Protein AF-A0A5C7PJ83-F1 (afdb_monomer_lite)

pLDDT: mean 93.81, std 4.58, range [70.25, 97.62]

Foldseek 3Di:
DDPVVVVVVVVVVVCVLVVVLLVLLLLLQVVVVCVVVVNQDPVNVVVCVVSNVVNLVSQQVCQQPVVCVVLVHGDPDRGPLQVLLVQCVDDDDSVVVSCCCQQPRHLVRHPVSGSSD

Sequence (117 aa):
MSKYVKIALTILFMLTPLYAVWMFYLVVMTLKRARDAKTLSLPATIMAMPLVWAGVLLDAIGNITICTVVFLELPQETLITSRLQRLILEEGWRSDLAGFICADLLNAFDPSGNHCK

Secondary structure (DSSP, 8-state):
--HHHHHHHHHHHHHHHHHHHHHHHHHHHHHHHHHHTT---HHHHHHHHHHHHHHHHHHHHHHHTHHHHHHTS--SSSSHHHHHHHHTTS-SHHHHHHHHIIIIIITTTSTTS-TT-

Radius of gyration: 16.3 Å; chains: 1; bounding box: 50×23×41 Å

Structure (mmCIF, N/CA/C/O backbone):
data_AF-A0A5C7PJ83-F1
#
_entry.id   AF-A0A5C7PJ83-F1
#
loop_
_atom_site.group_PDB
_atom_site.id
_atom_site.type_symbol
_atom_site.label_atom_id
_atom_site.label_alt_id
_atom_site.label_comp_id
_atom_site.label_asym_id
_atom_site.label_entity_id
_atom_site.label_seq_id
_atom_site.pdbx_PDB_ins_code
_atom_site.Cartn_x
_atom_site.Cartn_y
_atom_site.Cartn_z
_atom_site.occupancy
_atom_site.B_iso_or_equiv
_atom_site.auth_seq_id
_atom_site.auth_comp_id
_atom_site.auth_asym_id
_atom_site.auth_atom_id
_atom_site.pdbx_PDB_model_num
ATOM 1 N N . MET A 1 1 ? -35.266 9.687 -4.376 1.00 73.69 1 MET A N 1
ATOM 2 C CA . MET A 1 1 ? -34.289 8.594 -4.154 1.00 73.69 1 MET A CA 1
ATOM 3 C C . MET A 1 1 ? -34.511 7.986 -2.773 1.00 73.69 1 MET A C 1
ATOM 5 O O . MET A 1 1 ? -34.524 8.738 -1.804 1.00 73.69 1 MET A O 1
ATOM 9 N N . SER A 1 2 ? -34.746 6.671 -2.689 1.00 92.81 2 SER A N 1
ATOM 10 C CA . SER A 1 2 ? -35.075 5.961 -1.436 1.00 92.81 2 SER A CA 1
ATOM 11 C C . SER A 1 2 ? -33.930 6.011 -0.407 1.00 92.81 2 SER A C 1
ATOM 13 O O . SER A 1 2 ? -32.760 6.064 -0.792 1.00 92.81 2 SER A O 1
ATOM 15 N N . LYS A 1 3 ? -34.250 5.970 0.899 1.00 91.19 3 LYS A N 1
ATOM 16 C CA . LYS A 1 3 ? -33.268 5.921 2.007 1.00 91.19 3 LYS A CA 1
ATOM 17 C C . LYS A 1 3 ? -32.257 4.786 1.813 1.00 91.19 3 LYS A C 1
ATOM 19 O O . LYS A 1 3 ? -31.064 4.995 2.002 1.00 91.19 3 LYS A O 1
ATOM 24 N N . TYR A 1 4 ? -32.728 3.623 1.369 1.00 93.06 4 TYR A N 1
ATOM 25 C CA . TYR A 1 4 ? -31.886 2.455 1.110 1.00 93.06 4 TYR A CA 1
ATOM 26 C C . TYR A 1 4 ? -30.893 2.687 -0.033 1.00 93.06 4 TYR A C 1
ATOM 28 O O . TYR A 1 4 ? -29.733 2.310 0.080 1.00 93.06 4 TYR A O 1
ATOM 36 N N . VAL A 1 5 ? -31.311 3.390 -1.092 1.00 92.50 5 VAL A N 1
ATOM 37 C CA . VAL A 1 5 ? -30.430 3.738 -2.220 1.00 92.50 5 VAL A CA 1
ATOM 38 C C . VAL A 1 5 ? -29.323 4.692 -1.768 1.00 92.50 5 VAL A C 1
ATOM 40 O O . VAL A 1 5 ? -28.173 4.510 -2.147 1.00 92.50 5 VAL A O 1
ATOM 43 N N . LYS A 1 6 ? -29.635 5.671 -0.908 1.00 89.56 6 LYS A N 1
ATOM 44 C CA . LYS A 1 6 ? -28.617 6.573 -0.343 1.00 89.56 6 LYS A CA 1
ATOM 45 C C . LYS A 1 6 ? -27.590 5.812 0.498 1.00 89.56 6 LYS A C 1
ATOM 47 O O . LYS A 1 6 ? -26.401 6.012 0.303 1.00 89.56 6 LYS A O 1
ATOM 52 N N . ILE A 1 7 ? -28.047 4.916 1.376 1.00 91.44 7 ILE A N 1
ATOM 53 C CA . ILE A 1 7 ? -27.162 4.091 2.216 1.00 91.44 7 ILE A CA 1
ATOM 54 C C . ILE A 1 7 ? -26.249 3.220 1.347 1.00 91.44 7 ILE A C 1
ATOM 56 O O . ILE A 1 7 ? -25.041 3.202 1.564 1.00 91.44 7 ILE A O 1
ATOM 60 N N . ALA A 1 8 ? -26.805 2.549 0.336 1.00 90.25 8 ALA A N 1
ATOM 61 C CA . ALA A 1 8 ? -26.029 1.714 -0.574 1.00 90.25 8 ALA A CA 1
ATOM 62 C C . ALA A 1 8 ? -24.946 2.518 -1.315 1.00 90.25 8 ALA A C 1
ATOM 64 O O . ALA A 1 8 ? -23.791 2.099 -1.355 1.00 90.25 8 ALA A O 1
ATOM 65 N N . LEU A 1 9 ? -25.290 3.700 -1.841 1.00 89.88 9 LEU A N 1
ATOM 66 C CA . LEU A 1 9 ? -24.329 4.583 -2.509 1.00 89.88 9 LEU A CA 1
ATOM 67 C C . LEU A 1 9 ? -23.231 5.070 -1.557 1.00 89.88 9 LEU A C 1
ATOM 69 O O . LEU A 1 9 ? -22.069 5.121 -1.947 1.00 89.88 9 LEU A O 1
ATOM 73 N N . THR A 1 10 ? -23.574 5.391 -0.309 1.00 85.88 10 THR A N 1
ATOM 74 C CA . THR A 1 10 ? -22.591 5.796 0.702 1.00 85.88 10 THR A CA 1
ATOM 75 C C . THR A 1 10 ? -21.613 4.668 1.026 1.00 85.88 10 THR A C 1
ATOM 77 O O . THR A 1 10 ? -20.411 4.909 1.082 1.00 85.88 10 THR A O 1
ATOM 80 N N . ILE A 1 11 ? -22.099 3.436 1.197 1.00 86.56 11 ILE A N 1
ATOM 81 C CA . ILE A 1 11 ? -21.234 2.273 1.444 1.00 86.56 11 ILE A CA 1
ATOM 82 C C . ILE A 1 11 ? -20.309 2.037 0.247 1.00 86.56 11 ILE A C 1
ATOM 84 O O . ILE A 1 11 ? -19.102 1.895 0.425 1.00 86.56 11 ILE A O 1
ATOM 88 N N . LEU A 1 12 ? -20.848 2.062 -0.975 1.00 87.31 12 LEU A N 1
ATOM 89 C CA . LEU A 1 12 ? -20.053 1.895 -2.192 1.00 87.31 12 LEU A CA 1
ATOM 90 C C . LEU A 1 12 ? -18.957 2.965 -2.310 1.00 87.31 12 LEU A C 1
ATOM 92 O O . LEU A 1 12 ? -17.804 2.655 -2.615 1.00 87.31 12 LEU A O 1
ATOM 96 N N . PHE A 1 13 ? -19.300 4.219 -2.014 1.00 87.06 13 PHE A N 1
ATOM 97 C CA . PHE A 1 13 ? -18.343 5.320 -1.999 1.00 87.06 13 PHE A CA 1
ATOM 98 C C . PHE A 1 13 ? -17.231 5.100 -0.962 1.00 87.06 13 PHE A C 1
ATOM 100 O O . PHE A 1 13 ? -16.068 5.349 -1.263 1.00 87.06 13 PHE A O 1
ATOM 107 N N . MET A 1 14 ? -17.553 4.561 0.219 1.00 83.19 14 MET A N 1
ATOM 108 C CA . MET A 1 14 ? -16.556 4.235 1.248 1.00 83.19 14 MET A CA 1
ATOM 109 C C . MET A 1 14 ? -15.649 3.050 0.883 1.00 83.19 14 MET A C 1
ATOM 111 O O . MET A 1 14 ? -14.492 3.028 1.294 1.00 83.19 14 MET A O 1
ATOM 115 N N . LEU A 1 15 ? -16.130 2.087 0.092 1.00 87.56 15 LEU A N 1
ATOM 116 C CA . LEU A 1 15 ? -15.322 0.949 -0.374 1.00 87.56 15 LEU A CA 1
ATOM 117 C C . LEU A 1 15 ? -14.409 1.299 -1.557 1.00 87.56 15 LEU A C 1
ATOM 119 O O . LEU A 1 15 ? -13.372 0.667 -1.753 1.00 87.56 15 LEU A O 1
ATOM 123 N N . THR A 1 16 ? -14.773 2.324 -2.328 1.00 89.19 16 THR A N 1
ATOM 124 C CA . THR A 1 16 ? -14.004 2.795 -3.487 1.00 89.19 16 THR A CA 1
ATOM 125 C C . THR A 1 16 ? -12.525 3.083 -3.169 1.00 89.19 16 THR A C 1
ATOM 127 O O . THR A 1 16 ? -11.673 2.578 -3.901 1.00 89.19 16 THR A O 1
ATOM 130 N N . PRO A 1 17 ? -12.158 3.827 -2.104 1.00 88.25 17 PRO A N 1
ATOM 131 C CA . PRO A 1 17 ? -10.754 4.100 -1.799 1.00 88.25 17 PRO A CA 1
ATOM 132 C C . PRO A 1 17 ? -9.971 2.852 -1.366 1.00 88.25 17 PRO A C 1
ATOM 134 O O . PRO A 1 17 ? -8.808 2.727 -1.737 1.00 88.25 17 PRO A O 1
ATOM 137 N N . LEU A 1 18 ? -10.597 1.900 -0.662 1.00 89.50 18 LEU A N 1
ATOM 138 C CA . LEU A 1 18 ? -9.956 0.623 -0.316 1.00 89.50 18 LEU A CA 1
ATOM 139 C C . LEU A 1 18 ? -9.580 -0.153 -1.582 1.00 89.50 18 LEU A C 1
ATOM 141 O O . LEU A 1 18 ? -8.448 -0.613 -1.731 1.00 89.50 18 LEU A O 1
ATOM 145 N N . TYR A 1 19 ? -10.519 -0.239 -2.525 1.00 92.81 19 TYR A N 1
ATOM 146 C CA . TYR A 1 19 ? -10.273 -0.894 -3.803 1.00 92.81 19 TYR A CA 1
ATOM 147 C C . TYR A 1 19 ? -9.236 -0.140 -4.647 1.00 92.81 19 TYR A C 1
ATOM 149 O O . TYR A 1 19 ? -8.398 -0.761 -5.298 1.00 92.81 19 TYR A O 1
ATOM 1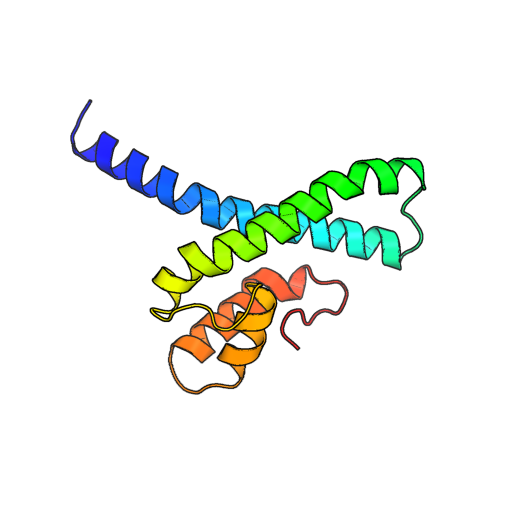57 N N . ALA A 1 20 ? -9.247 1.197 -4.609 1.00 93.75 20 ALA A N 1
ATOM 158 C CA . ALA A 1 20 ? -8.270 2.020 -5.313 1.00 93.75 20 ALA A CA 1
ATOM 159 C C . ALA A 1 20 ? -6.841 1.783 -4.804 1.00 93.75 20 ALA A C 1
ATOM 161 O O . ALA A 1 20 ? -5.939 1.598 -5.618 1.00 93.75 20 ALA A O 1
ATOM 162 N N . VAL A 1 21 ? -6.636 1.728 -3.484 1.00 94.25 21 VAL A N 1
ATOM 163 C CA . VAL A 1 21 ? -5.327 1.417 -2.882 1.00 94.25 21 VAL A CA 1
ATOM 164 C C . VAL A 1 21 ? -4.829 0.048 -3.348 1.00 94.25 21 VAL A C 1
ATOM 166 O O . VAL A 1 21 ? -3.705 -0.061 -3.836 1.00 94.25 21 VAL A O 1
ATOM 169 N N . TRP A 1 22 ? -5.676 -0.984 -3.283 1.00 95.31 22 TRP A N 1
ATOM 170 C CA . TRP A 1 22 ? -5.294 -2.326 -3.728 1.00 95.31 22 TRP A CA 1
ATOM 171 C C . TRP A 1 22 ? -4.996 -2.386 -5.235 1.00 95.31 22 TRP A C 1
ATOM 173 O O . TRP A 1 22 ? -3.998 -2.966 -5.654 1.00 95.31 22 TRP A O 1
ATOM 183 N N . MET A 1 23 ? -5.793 -1.716 -6.069 1.00 96.88 23 MET A N 1
ATOM 184 C CA . MET A 1 23 ? -5.536 -1.622 -7.508 1.00 96.88 23 MET A CA 1
ATOM 185 C C . MET A 1 23 ? -4.189 -0.947 -7.809 1.00 96.88 23 MET A C 1
ATOM 187 O O . MET A 1 23 ? -3.424 -1.447 -8.635 1.00 96.88 23 MET A O 1
ATOM 191 N N . PHE A 1 24 ? -3.868 0.167 -7.144 1.00 96.50 24 PHE A N 1
ATOM 192 C CA . PHE A 1 24 ? -2.575 0.832 -7.324 1.00 96.50 24 PHE A CA 1
ATOM 193 C C . PHE A 1 24 ? -1.413 -0.034 -6.840 1.00 96.50 24 PHE A C 1
ATOM 195 O O . PHE A 1 24 ? -0.375 -0.069 -7.499 1.00 96.50 24 PHE A O 1
ATOM 202 N N . TYR A 1 25 ? -1.600 -0.792 -5.760 1.00 95.31 25 TYR A N 1
ATOM 203 C CA . TYR A 1 25 ? -0.644 -1.808 -5.337 1.00 95.31 25 TYR A CA 1
ATOM 204 C C . TYR A 1 25 ? -0.352 -2.820 -6.463 1.00 95.31 25 TYR A C 1
ATOM 206 O O . TYR A 1 25 ? 0.812 -3.021 -6.817 1.00 95.31 25 TYR A O 1
ATOM 214 N N . LEU A 1 26 ? -1.385 -3.386 -7.101 1.00 96.69 26 LEU A N 1
ATOM 215 C CA . LEU A 1 26 ? -1.216 -4.325 -8.221 1.00 96.69 26 LEU A CA 1
ATOM 216 C C . LEU A 1 26 ? -0.465 -3.694 -9.403 1.00 96.69 26 LEU A C 1
ATOM 218 O O . LEU A 1 26 ? 0.410 -4.331 -10.000 1.00 96.69 26 LEU A O 1
ATOM 222 N N . VAL A 1 27 ? -0.771 -2.434 -9.730 1.00 96.62 27 VAL A N 1
ATOM 223 C CA . VAL A 1 27 ? -0.076 -1.677 -10.784 1.00 96.62 27 VAL A CA 1
ATOM 224 C C . VAL A 1 27 ? 1.405 -1.513 -10.441 1.00 96.62 27 VAL A C 1
ATOM 226 O O . VAL A 1 27 ? 2.264 -1.864 -11.252 1.00 96.62 27 VAL A O 1
ATOM 229 N N . VAL A 1 28 ? 1.727 -1.037 -9.234 1.00 96.12 28 VAL A N 1
ATOM 230 C CA . VAL A 1 28 ? 3.114 -0.812 -8.801 1.00 96.12 28 VAL A CA 1
ATOM 231 C C . VAL A 1 28 ? 3.900 -2.122 -8.753 1.00 96.12 28 VAL A C 1
ATOM 233 O O . VAL A 1 28 ? 5.036 -2.160 -9.228 1.00 96.12 28 VAL A O 1
ATOM 236 N N . MET A 1 29 ? 3.312 -3.216 -8.263 1.00 95.81 29 MET A N 1
ATOM 237 C CA . MET A 1 29 ? 3.985 -4.520 -8.241 1.00 95.81 29 MET A CA 1
ATOM 238 C C . MET A 1 29 ? 4.197 -5.104 -9.639 1.00 95.81 29 MET A C 1
ATOM 240 O O . MET A 1 29 ? 5.236 -5.714 -9.903 1.00 95.81 29 MET A O 1
ATOM 244 N N . THR A 1 30 ? 3.276 -4.859 -10.573 1.00 95.69 30 THR A N 1
ATOM 245 C CA . THR A 1 30 ? 3.459 -5.236 -11.983 1.00 95.69 30 THR A CA 1
ATOM 246 C C . THR A 1 30 ? 4.620 -4.467 -12.614 1.00 95.69 30 THR A C 1
ATOM 248 O O . THR A 1 30 ? 5.469 -5.059 -13.283 1.00 95.69 30 THR A O 1
ATOM 251 N N . LEU A 1 31 ? 4.714 -3.161 -12.353 1.00 96.00 31 LEU A N 1
ATOM 252 C CA . LEU A 1 31 ? 5.822 -2.324 -12.820 1.00 96.00 31 LEU A CA 1
ATOM 253 C C . LEU A 1 31 ? 7.158 -2.749 -12.199 1.00 96.00 31 LEU A C 1
ATOM 255 O O . LEU A 1 31 ? 8.157 -2.857 -12.912 1.00 96.00 31 LEU A O 1
ATOM 259 N N . LYS A 1 32 ? 7.169 -3.057 -10.895 1.00 94.94 32 LYS A N 1
ATOM 260 C CA . LYS A 1 32 ? 8.321 -3.632 -10.185 1.00 94.94 32 LYS A CA 1
ATOM 261 C C . LYS A 1 32 ? 8.777 -4.926 -10.860 1.00 94.94 32 LYS A C 1
ATOM 263 O O . LYS A 1 32 ? 9.949 -5.043 -11.196 1.00 94.94 32 LYS A O 1
ATOM 268 N N . ARG A 1 33 ? 7.855 -5.845 -11.167 1.00 95.38 33 ARG A N 1
ATOM 269 C CA . ARG A 1 33 ? 8.155 -7.098 -11.880 1.00 95.38 33 ARG A CA 1
ATOM 270 C C . ARG A 1 33 ? 8.768 -6.852 -13.259 1.00 95.38 33 ARG A C 1
ATO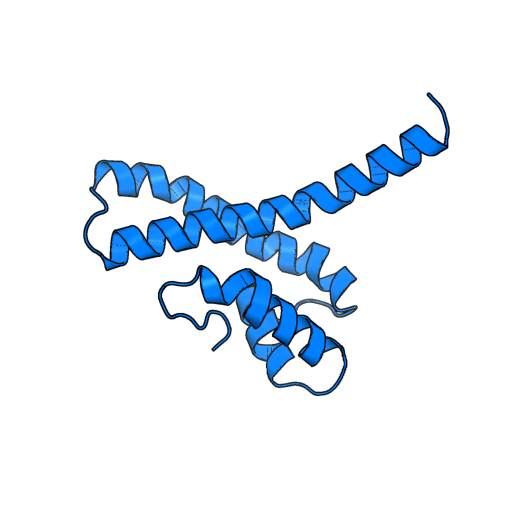M 272 O O . ARG A 1 33 ? 9.775 -7.469 -13.592 1.00 95.38 33 ARG A O 1
ATOM 279 N N . ALA A 1 34 ? 8.188 -5.952 -14.054 1.00 95.75 34 ALA A N 1
ATOM 280 C CA . ALA A 1 34 ? 8.694 -5.630 -15.390 1.00 95.75 34 ALA A CA 1
ATOM 281 C C . ALA A 1 34 ? 10.106 -5.021 -15.340 1.00 95.75 34 ALA A C 1
ATOM 283 O O . ALA A 1 34 ? 10.973 -5.381 -16.146 1.00 95.75 34 ALA A O 1
ATOM 284 N N . ARG A 1 35 ? 10.347 -4.135 -14.364 1.00 94.88 35 ARG A N 1
ATOM 285 C CA . ARG A 1 35 ? 11.664 -3.562 -14.069 1.00 94.88 35 ARG A CA 1
ATOM 286 C C . ARG A 1 35 ? 12.664 -4.649 -13.671 1.00 94.88 35 ARG A C 1
ATOM 288 O O . ARG A 1 35 ? 13.744 -4.702 -14.251 1.00 94.88 35 ARG A O 1
ATOM 295 N N . ASP A 1 36 ? 12.306 -5.519 -12.730 1.00 94.56 36 ASP A N 1
ATOM 296 C CA . ASP A 1 36 ? 13.185 -6.579 -12.217 1.00 94.56 36 ASP A CA 1
ATOM 297 C C . ASP A 1 36 ? 13.521 -7.609 -13.313 1.00 94.56 36 ASP A C 1
ATOM 299 O O . ASP A 1 36 ? 14.654 -8.081 -13.405 1.00 94.56 36 ASP A O 1
ATOM 303 N N . ALA A 1 37 ? 12.580 -7.869 -14.227 1.00 95.81 37 ALA A N 1
ATOM 304 C CA . ALA A 1 37 ? 12.784 -8.682 -15.426 1.00 95.81 37 ALA A CA 1
ATOM 305 C C . ALA A 1 37 ? 13.563 -7.969 -16.554 1.00 95.81 37 ALA A C 1
ATOM 307 O O . ALA A 1 37 ? 13.781 -8.562 -17.608 1.00 95.81 37 ALA A O 1
ATOM 308 N N . LYS A 1 38 ? 13.965 -6.700 -16.374 1.00 96.00 38 LYS A N 1
ATOM 309 C CA . LYS A 1 38 ? 14.643 -5.863 -17.387 1.00 96.00 38 LYS A CA 1
ATOM 310 C C . LYS A 1 38 ? 13.866 -5.724 -18.706 1.00 96.00 38 LYS A C 1
ATOM 312 O O . LYS A 1 38 ? 14.454 -5.526 -19.764 1.00 96.00 38 LYS A O 1
ATOM 317 N N . THR A 1 39 ? 12.537 -5.802 -18.636 1.00 96.38 39 THR A N 1
ATOM 318 C CA . THR A 1 39 ? 11.632 -5.658 -19.797 1.00 96.38 39 THR A CA 1
ATOM 319 C C . THR A 1 39 ? 11.039 -4.254 -19.917 1.00 96.38 39 THR A C 1
ATOM 321 O O . THR A 1 39 ? 10.413 -3.920 -20.923 1.00 96.38 39 THR A O 1
ATOM 324 N N . LEU A 1 40 ? 11.241 -3.408 -18.903 1.00 94.19 40 LEU A N 1
ATOM 325 C CA . LEU A 1 40 ? 10.708 -2.053 -18.873 1.00 94.19 40 LEU A CA 1
ATOM 326 C C . LEU A 1 40 ? 11.613 -1.098 -19.665 1.00 94.19 40 LEU A C 1
ATOM 328 O O . LEU A 1 40 ? 12.723 -0.777 -19.246 1.00 94.19 40 LEU A O 1
ATOM 332 N N . SER A 1 41 ? 11.130 -0.636 -20.819 1.00 95.94 41 SER A N 1
ATOM 333 C CA . SER A 1 41 ? 11.837 0.353 -21.641 1.00 95.94 41 SER A CA 1
ATOM 334 C C . SER A 1 41 ? 11.907 1.725 -20.955 1.00 95.94 41 SER A C 1
ATOM 336 O O . SER A 1 41 ? 11.132 2.028 -20.042 1.00 95.94 41 SER A O 1
ATOM 338 N N . LEU A 1 42 ? 12.815 2.594 -21.411 1.00 95.75 42 LEU A N 1
ATOM 339 C CA . LEU A 1 42 ? 12.932 3.954 -20.875 1.00 95.75 42 LEU A CA 1
ATOM 340 C C . LEU A 1 42 ? 11.637 4.780 -21.052 1.00 95.75 42 LEU A C 1
ATOM 342 O O . LEU A 1 42 ? 11.185 5.353 -20.060 1.00 95.75 42 LEU A O 1
ATOM 346 N N . PRO A 1 43 ? 10.971 4.803 -22.229 1.00 97.19 43 PRO A N 1
ATOM 347 C CA . PRO A 1 43 ? 9.691 5.501 -22.367 1.00 97.19 43 PRO A CA 1
ATOM 348 C C . PRO A 1 43 ? 8.610 4.958 -21.423 1.00 97.19 43 PRO A C 1
ATOM 350 O O . PRO A 1 43 ? 7.894 5.734 -20.793 1.00 97.19 43 PRO A O 1
ATOM 353 N N . ALA A 1 44 ? 8.526 3.630 -21.269 1.00 96.25 44 ALA A N 1
ATOM 354 C CA . ALA A 1 44 ? 7.574 3.005 -20.353 1.00 96.25 44 ALA A CA 1
ATOM 355 C C . ALA A 1 44 ? 7.879 3.351 -18.888 1.00 96.25 44 ALA A C 1
ATOM 357 O O . ALA A 1 44 ? 6.960 3.617 -18.121 1.00 96.25 44 ALA A O 1
ATOM 358 N N . THR A 1 45 ? 9.159 3.419 -18.511 1.00 95.62 45 THR A N 1
ATOM 359 C CA . THR A 1 45 ? 9.589 3.867 -17.178 1.00 95.62 45 THR A CA 1
ATOM 360 C C . THR A 1 45 ? 9.117 5.291 -16.891 1.00 95.62 45 THR A C 1
ATOM 362 O O . THR A 1 45 ? 8.548 5.544 -15.834 1.00 95.62 45 THR A O 1
ATOM 365 N N . ILE A 1 46 ? 9.285 6.218 -17.839 1.00 97.25 46 ILE A N 1
ATOM 366 C CA . ILE A 1 46 ? 8.845 7.612 -17.670 1.00 97.25 46 ILE A CA 1
ATOM 367 C C . ILE A 1 46 ? 7.324 7.683 -17.473 1.00 97.25 46 ILE A C 1
ATOM 369 O O . ILE A 1 46 ? 6.854 8.395 -16.589 1.00 97.25 46 ILE A O 1
ATOM 373 N N . MET A 1 47 ? 6.555 6.906 -18.241 1.00 96.62 47 MET A N 1
ATOM 374 C CA . MET A 1 47 ? 5.094 6.825 -18.095 1.00 96.62 47 MET A CA 1
ATOM 375 C C . MET A 1 47 ? 4.645 6.132 -16.805 1.00 96.62 47 MET A C 1
ATOM 377 O O . MET A 1 47 ? 3.595 6.461 -16.259 1.00 96.62 47 MET A O 1
ATOM 381 N N . ALA A 1 48 ? 5.443 5.198 -16.294 1.00 96.50 48 ALA A N 1
ATOM 382 C CA . ALA A 1 48 ? 5.183 4.509 -15.040 1.00 96.50 48 ALA A CA 1
ATOM 383 C C . ALA A 1 48 ? 5.401 5.410 -13.814 1.00 96.50 48 ALA A C 1
ATOM 385 O O . ALA A 1 48 ? 4.723 5.232 -12.804 1.00 96.50 48 ALA A O 1
ATOM 386 N N . MET A 1 49 ? 6.313 6.387 -13.886 1.00 95.81 49 MET A N 1
ATOM 387 C CA . MET A 1 49 ? 6.684 7.223 -12.737 1.00 95.81 49 MET A CA 1
ATOM 388 C C . MET A 1 49 ? 5.493 7.940 -12.075 1.00 95.81 49 MET A C 1
ATOM 390 O O . MET A 1 49 ? 5.363 7.825 -10.855 1.00 95.81 49 MET A O 1
ATOM 394 N N . PRO A 1 50 ? 4.584 8.619 -12.805 1.00 97.31 50 PRO A N 1
ATOM 395 C CA . PRO A 1 50 ? 3.389 9.206 -12.198 1.00 97.31 50 PRO A CA 1
ATOM 396 C C . PRO A 1 50 ? 2.501 8.183 -11.480 1.00 97.31 50 PRO A C 1
ATOM 398 O O . PRO A 1 50 ? 1.964 8.484 -10.418 1.00 97.31 50 PRO A O 1
ATOM 401 N N . LEU A 1 51 ? 2.374 6.967 -12.024 1.00 97.12 51 LEU A N 1
ATOM 402 C CA . LEU A 1 51 ? 1.575 5.896 -11.419 1.00 97.12 51 LEU A CA 1
ATOM 403 C C . LEU A 1 51 ? 2.209 5.385 -10.124 1.00 97.12 51 LEU A C 1
ATOM 405 O O . LEU A 1 51 ? 1.499 5.154 -9.150 1.00 97.12 51 LEU A O 1
ATOM 409 N N . VAL A 1 52 ? 3.538 5.248 -10.096 1.00 96.56 52 VAL A N 1
ATOM 410 C CA . VAL A 1 52 ? 4.277 4.860 -8.887 1.00 96.56 52 VAL A CA 1
ATOM 411 C C . VAL A 1 52 ? 4.126 5.921 -7.802 1.00 96.56 52 VAL A C 1
ATOM 413 O O . VAL A 1 52 ? 3.789 5.582 -6.670 1.00 96.56 52 VAL A O 1
ATOM 416 N N . TRP A 1 53 ? 4.301 7.201 -8.141 1.00 97.19 53 TRP A N 1
ATOM 417 C CA . TRP A 1 53 ? 4.111 8.299 -7.190 1.00 97.19 53 TRP A CA 1
ATOM 418 C C . TRP A 1 53 ? 2.682 8.365 -6.653 1.00 97.19 53 TRP A C 1
ATOM 420 O O . TRP A 1 53 ? 2.491 8.500 -5.446 1.00 97.19 53 TRP A O 1
ATOM 430 N N . ALA A 1 54 ? 1.684 8.223 -7.527 1.00 96.94 54 ALA A N 1
ATOM 431 C CA . ALA A 1 54 ? 0.287 8.156 -7.117 1.00 96.94 54 ALA A CA 1
ATOM 432 C C . ALA A 1 54 ? 0.022 6.953 -6.201 1.00 96.94 54 ALA A C 1
ATOM 434 O O . ALA A 1 54 ? -0.652 7.107 -5.188 1.00 96.94 54 ALA A O 1
ATOM 435 N N . GLY A 1 55 ? 0.595 5.785 -6.508 1.00 95.94 55 GLY A N 1
ATOM 436 C CA . GLY A 1 55 ? 0.480 4.589 -5.675 1.00 95.94 55 GLY A CA 1
ATOM 437 C C . GLY A 1 55 ? 1.058 4.787 -4.275 1.00 95.94 55 GLY A C 1
ATOM 438 O O . GLY A 1 55 ? 0.377 4.498 -3.300 1.00 95.94 55 GLY A O 1
ATOM 439 N N . VAL A 1 56 ? 2.264 5.352 -4.162 1.00 95.56 56 VAL A N 1
ATOM 440 C CA . VAL A 1 56 ? 2.905 5.643 -2.864 1.00 95.56 56 VAL A CA 1
ATOM 441 C C . VAL A 1 56 ? 2.113 6.683 -2.067 1.00 95.56 56 VAL A C 1
ATOM 443 O O . VAL A 1 56 ? 1.946 6.547 -0.857 1.00 95.56 56 VAL A O 1
ATOM 446 N N . LEU A 1 57 ? 1.592 7.717 -2.731 1.00 96.81 57 LEU A N 1
ATOM 447 C CA . LEU A 1 57 ? 0.770 8.726 -2.067 1.00 96.81 57 LEU A CA 1
ATOM 448 C C . LEU A 1 57 ? -0.555 8.134 -1.564 1.00 96.81 57 LEU A C 1
ATOM 450 O O . LEU A 1 57 ? -0.966 8.417 -0.441 1.00 96.81 57 LEU A O 1
ATOM 454 N N . LEU A 1 58 ? -1.214 7.306 -2.378 1.00 96.25 58 LEU A N 1
ATOM 455 C CA . LEU A 1 58 ? -2.444 6.615 -1.991 1.00 96.25 58 LEU A CA 1
ATOM 456 C C . LEU A 1 58 ? -2.210 5.621 -0.857 1.00 96.25 58 LEU A C 1
ATOM 458 O O . LEU A 1 58 ? -3.049 5.534 0.034 1.00 96.25 58 LEU A O 1
ATOM 462 N N . ASP A 1 59 ? -1.078 4.923 -0.862 1.00 95.50 59 ASP A N 1
ATOM 463 C CA . ASP A 1 59 ? -0.655 4.050 0.229 1.00 95.50 59 ASP A CA 1
ATOM 464 C C . ASP A 1 59 ? -0.520 4.850 1.538 1.00 95.50 59 ASP A C 1
ATOM 466 O O . ASP A 1 59 ? -1.162 4.533 2.539 1.00 95.50 59 ASP A O 1
ATOM 470 N N . ALA A 1 60 ? 0.178 5.989 1.511 1.00 96.62 60 ALA A N 1
ATOM 471 C CA . ALA A 1 60 ? 0.310 6.846 2.687 1.00 96.62 60 ALA A CA 1
ATOM 472 C C . ALA A 1 60 ? -1.034 7.406 3.194 1.00 96.62 60 ALA A C 1
ATOM 474 O O . ALA A 1 60 ? -1.329 7.373 4.392 1.00 96.62 60 ALA A O 1
ATOM 475 N N . ILE A 1 61 ? -1.891 7.887 2.287 1.00 96.31 61 ILE A N 1
ATOM 476 C CA . ILE A 1 61 ? -3.229 8.389 2.639 1.00 96.31 61 ILE A CA 1
ATOM 477 C C . ILE A 1 61 ? -4.100 7.258 3.196 1.00 96.31 61 ILE A C 1
ATOM 479 O O . ILE A 1 61 ? -4.798 7.447 4.197 1.00 96.31 61 ILE A O 1
ATOM 483 N N . GLY A 1 62 ? -4.062 6.081 2.573 1.00 95.69 62 GLY A N 1
ATOM 484 C CA . GLY A 1 62 ? -4.790 4.894 3.005 1.00 95.69 62 GLY A CA 1
ATOM 485 C C . GLY A 1 62 ? -4.327 4.402 4.375 1.00 95.69 62 GLY A C 1
ATOM 486 O O . GLY A 1 62 ? -5.157 3.980 5.180 1.00 95.69 62 GLY A O 1
ATOM 487 N N . ASN A 1 63 ? -3.0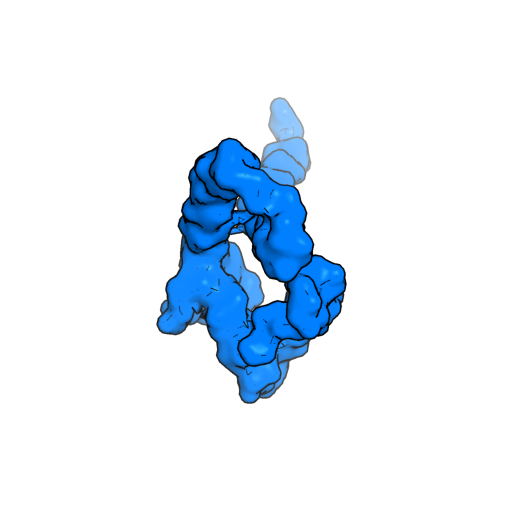41 4.540 4.695 1.00 96.69 63 ASN A N 1
ATOM 488 C CA . ASN A 1 63 ? -2.522 4.216 6.018 1.00 96.69 63 ASN A CA 1
ATOM 489 C C . ASN A 1 63 ? -3.102 5.129 7.110 1.00 96.69 63 ASN A C 1
ATOM 491 O O . ASN A 1 63 ? -3.543 4.657 8.158 1.00 96.69 63 ASN A O 1
ATOM 495 N N . ILE A 1 64 ? -3.160 6.437 6.841 1.00 96.38 64 ILE A N 1
ATOM 496 C CA . ILE A 1 64 ? -3.685 7.430 7.790 1.00 96.38 64 ILE A CA 1
ATOM 497 C C . ILE A 1 64 ? -5.203 7.311 7.950 1.00 96.38 64 ILE A C 1
ATOM 499 O O . ILE A 1 64 ? -5.722 7.476 9.053 1.00 96.38 64 ILE A O 1
ATOM 503 N N . THR A 1 65 ? -5.927 7.037 6.868 1.00 94.31 65 THR A N 1
ATOM 504 C CA . THR A 1 65 ? -7.396 7.067 6.861 1.00 94.31 65 THR A CA 1
ATOM 505 C C . THR A 1 65 ? -8.000 5.678 7.060 1.00 94.31 65 THR A C 1
ATOM 507 O O . THR A 1 65 ? -8.589 5.396 8.102 1.00 94.31 65 THR A O 1
ATOM 510 N N . ILE A 1 66 ? -7.832 4.793 6.079 1.00 93.56 66 ILE A N 1
ATOM 511 C CA . ILE A 1 66 ? -8.458 3.468 6.030 1.00 93.56 66 ILE A CA 1
ATOM 512 C C . ILE A 1 66 ? -7.899 2.572 7.132 1.00 93.56 66 ILE A C 1
ATOM 514 O O . ILE A 1 66 ? -8.666 2.025 7.922 1.00 93.56 66 ILE A O 1
ATOM 518 N N . CYS A 1 67 ? -6.573 2.446 7.229 1.00 95.62 67 CYS A N 1
ATOM 519 C CA . CYS A 1 67 ? -5.956 1.536 8.195 1.00 95.62 67 CYS A CA 1
ATOM 520 C C . CYS A 1 67 ? -6.190 1.980 9.640 1.00 95.62 67 CYS A C 1
ATOM 522 O O . CYS A 1 67 ? -6.311 1.130 10.516 1.00 95.62 67 CYS A O 1
ATOM 524 N N . THR A 1 68 ? -6.353 3.281 9.894 1.00 96.00 68 THR A N 1
ATOM 525 C CA . THR A 1 68 ? -6.758 3.773 11.217 1.00 96.00 68 THR A CA 1
ATOM 526 C C . THR A 1 68 ? -8.116 3.241 11.647 1.00 96.00 68 THR A C 1
ATOM 528 O O . THR A 1 68 ? -8.281 2.832 12.795 1.00 96.00 68 THR A O 1
ATOM 531 N N . VAL A 1 69 ? -9.083 3.204 10.728 1.00 94.31 69 VAL A N 1
ATOM 532 C CA . VAL A 1 69 ? -10.417 2.661 11.004 1.00 94.31 69 VAL A CA 1
ATOM 533 C C . VAL A 1 69 ? -10.378 1.136 11.086 1.00 94.31 69 VAL A C 1
ATOM 535 O O . VAL A 1 69 ? -10.952 0.565 12.006 1.00 94.31 69 VAL A O 1
ATOM 538 N N . VAL A 1 70 ? -9.679 0.477 10.158 1.00 94.31 70 VAL A N 1
ATOM 539 C CA . VAL A 1 70 ? -9.615 -0.992 10.076 1.00 94.31 70 VAL A CA 1
ATOM 540 C C . VAL A 1 70 ? -8.909 -1.600 11.289 1.00 94.31 70 VAL A C 1
ATOM 542 O O . VAL A 1 70 ? -9.417 -2.549 11.876 1.00 94.31 70 VAL A O 1
ATOM 545 N N . PHE A 1 71 ? -7.769 -1.041 11.695 1.00 96.50 71 PHE A N 1
ATOM 546 C CA . PHE A 1 71 ? -6.989 -1.540 12.829 1.00 96.50 71 PHE A CA 1
ATOM 547 C C . PHE A 1 71 ? -7.310 -0.826 14.145 1.00 96.50 71 PHE A C 1
ATOM 549 O O . PHE A 1 71 ? -6.746 -1.183 15.175 1.00 96.50 71 PHE A O 1
ATOM 556 N N . LEU A 1 72 ? -8.216 0.159 14.162 1.00 97.12 72 LEU A N 1
ATOM 557 C CA . LEU A 1 72 ? -8.576 0.923 15.367 1.00 97.12 72 LEU A CA 1
ATOM 558 C C . LEU A 1 72 ? -7.339 1.441 16.124 1.00 97.12 72 LEU A C 1
ATOM 560 O O . LEU A 1 72 ? -7.203 1.249 17.332 1.00 97.12 72 LEU A O 1
ATOM 564 N N . GLU A 1 73 ? -6.391 2.014 15.390 1.00 96.06 73 GLU A N 1
ATOM 565 C CA . GLU A 1 73 ? -5.094 2.468 15.903 1.00 96.06 73 GLU A CA 1
ATOM 566 C C . GLU A 1 73 ? -4.548 3.554 14.961 1.00 96.06 73 GLU A C 1
ATOM 568 O O . GLU A 1 73 ? -4.694 3.450 13.744 1.00 96.06 73 GLU A O 1
ATOM 573 N N . LEU A 1 74 ? -3.933 4.610 15.494 1.00 96.88 74 LEU A N 1
ATOM 574 C CA . LEU A 1 74 ? -3.303 5.652 14.674 1.00 96.88 74 LEU A CA 1
ATOM 575 C C . LEU A 1 74 ? -2.025 5.125 13.992 1.00 96.88 74 LEU A C 1
ATOM 577 O O . LEU A 1 74 ? -1.378 4.228 14.532 1.00 96.88 74 LEU A O 1
ATOM 581 N N . PRO A 1 75 ? -1.646 5.651 12.812 1.00 95.31 75 PRO A N 1
ATOM 582 C CA . PRO A 1 75 ? -0.445 5.203 12.118 1.00 95.31 75 PRO A CA 1
ATOM 583 C C . PRO A 1 75 ? 0.813 5.609 12.895 1.00 95.31 75 PRO A C 1
ATOM 585 O O . PRO A 1 75 ? 0.941 6.754 13.330 1.00 95.31 75 PRO A O 1
ATOM 588 N N . GLN A 1 76 ? 1.753 4.675 13.026 1.00 96.06 76 GLN A N 1
ATOM 589 C CA . GLN A 1 76 ? 3.114 4.941 13.513 1.00 96.06 76 GLN A CA 1
ATOM 590 C C . GLN A 1 76 ? 4.105 5.013 12.337 1.00 96.06 76 GLN A C 1
ATOM 592 O O . GLN A 1 76 ? 5.197 5.566 12.443 1.00 96.06 76 GLN A O 1
ATOM 597 N N . GLU A 1 77 ? 3.684 4.488 11.188 1.00 96.94 77 GLU A N 1
ATOM 598 C CA . GLU A 1 77 ? 4.412 4.413 9.934 1.00 96.94 77 GLU A CA 1
ATOM 599 C C . GLU A 1 77 ? 3.796 5.330 8.879 1.00 96.94 77 GLU A C 1
ATOM 601 O O . GLU A 1 77 ? 2.644 5.754 8.971 1.00 96.94 77 GLU A O 1
ATOM 606 N N . THR A 1 78 ? 4.541 5.595 7.808 1.00 95.56 78 THR A N 1
ATOM 607 C CA . THR A 1 78 ? 4.008 6.350 6.670 1.00 95.56 78 THR A CA 1
ATOM 608 C C . THR A 1 78 ? 3.140 5.484 5.757 1.00 95.56 78 THR A C 1
ATOM 610 O O . THR A 1 78 ? 2.119 5.967 5.287 1.00 95.56 78 THR A O 1
ATOM 613 N N . LEU A 1 79 ? 3.504 4.219 5.531 1.00 96.00 79 LEU A N 1
ATOM 614 C CA . LEU A 1 79 ? 2.903 3.342 4.514 1.00 96.00 79 LEU A CA 1
ATOM 615 C C . LEU A 1 79 ? 2.093 2.197 5.132 1.00 96.00 79 LEU A C 1
ATOM 617 O O . LEU A 1 79 ? 2.429 1.733 6.226 1.00 96.00 79 LEU A O 1
ATOM 621 N N . ILE A 1 80 ? 1.082 1.690 4.411 1.00 95.88 80 ILE A N 1
ATOM 622 C CA . ILE A 1 80 ? 0.292 0.529 4.851 1.00 95.88 80 ILE A CA 1
ATOM 623 C C . ILE A 1 80 ? 1.200 -0.688 4.960 1.00 95.88 80 ILE A C 1
ATOM 625 O O . ILE A 1 80 ? 1.140 -1.390 5.962 1.00 95.88 80 ILE A O 1
ATOM 629 N N . THR A 1 81 ? 2.078 -0.919 3.979 1.00 92.75 81 THR A N 1
ATOM 630 C CA . THR A 1 81 ? 2.994 -2.070 3.992 1.00 92.75 81 THR A CA 1
ATOM 631 C C . THR A 1 81 ? 3.849 -2.103 5.257 1.00 92.75 81 THR A C 1
ATOM 633 O O . THR A 1 81 ? 3.921 -3.138 5.913 1.00 92.75 81 THR A O 1
ATOM 636 N N . SER A 1 82 ? 4.441 -0.970 5.647 1.00 95.12 82 SER A N 1
ATOM 637 C CA . SER A 1 82 ? 5.260 -0.880 6.864 1.00 95.12 82 SER A CA 1
ATOM 638 C C . SER A 1 82 ? 4.449 -1.136 8.128 1.00 95.12 82 SER A C 1
ATOM 640 O O . SER A 1 82 ? 4.911 -1.806 9.049 1.00 95.12 82 SER A O 1
ATOM 642 N N . ARG A 1 83 ? 3.209 -0.647 8.161 1.00 96.94 83 ARG A N 1
ATOM 643 C CA . ARG A 1 83 ? 2.300 -0.914 9.269 1.00 96.94 83 ARG A CA 1
ATOM 644 C C . ARG A 1 83 ? 1.921 -2.391 9.351 1.00 96.94 83 ARG A C 1
ATOM 646 O O . ARG A 1 83 ? 1.956 -2.964 10.433 1.00 96.94 83 ARG A O 1
ATOM 653 N N . LEU A 1 84 ? 1.590 -3.017 8.223 1.00 96.62 84 LEU A N 1
ATOM 654 C CA . LEU A 1 84 ? 1.284 -4.445 8.159 1.00 96.62 84 LEU A CA 1
ATOM 655 C C . LEU A 1 84 ? 2.477 -5.285 8.628 1.00 96.62 84 LEU A C 1
ATOM 657 O O . LEU A 1 84 ? 2.281 -6.179 9.441 1.00 96.62 84 LEU A O 1
ATOM 661 N N . GLN A 1 85 ? 3.700 -4.954 8.193 1.00 95.62 85 GLN A N 1
ATOM 662 C CA . GLN A 1 85 ? 4.943 -5.600 8.644 1.00 95.62 85 GLN A CA 1
ATOM 663 C C . GLN A 1 85 ? 5.117 -5.558 10.167 1.00 95.62 85 GLN A C 1
ATOM 665 O O . GLN A 1 85 ? 5.556 -6.542 10.752 1.00 95.62 85 GLN A O 1
ATOM 670 N N . ARG A 1 86 ? 4.760 -4.450 10.831 1.00 96.69 86 ARG A N 1
ATOM 671 C CA . ARG A 1 86 ? 4.753 -4.400 12.301 1.00 96.69 86 ARG A CA 1
ATOM 672 C C . ARG A 1 86 ? 3.634 -5.260 12.881 1.00 96.69 86 ARG A C 1
ATOM 674 O O . ARG A 1 86 ? 3.889 -6.064 13.769 1.00 96.69 86 ARG A O 1
ATOM 681 N N . LEU A 1 87 ? 2.405 -5.086 12.393 1.00 96.81 87 LEU A N 1
ATOM 682 C CA . LEU A 1 87 ? 1.220 -5.717 12.977 1.00 96.81 87 LEU A CA 1
ATOM 683 C C . LEU A 1 87 ? 1.265 -7.247 12.918 1.00 96.81 87 LEU A C 1
ATOM 685 O O . LEU A 1 87 ? 0.788 -7.883 13.850 1.00 96.81 87 LEU A O 1
ATOM 689 N N . ILE A 1 88 ? 1.869 -7.844 11.884 1.00 96.31 88 ILE A N 1
ATOM 690 C CA . ILE A 1 88 ? 2.039 -9.309 11.811 1.00 96.31 88 ILE A CA 1
ATOM 691 C C . ILE A 1 88 ? 2.971 -9.874 12.895 1.00 96.31 88 ILE A C 1
ATOM 693 O O . ILE A 1 88 ? 2.987 -11.082 13.115 1.00 96.31 88 ILE A O 1
ATOM 697 N N . LEU A 1 89 ? 3.779 -9.028 13.542 1.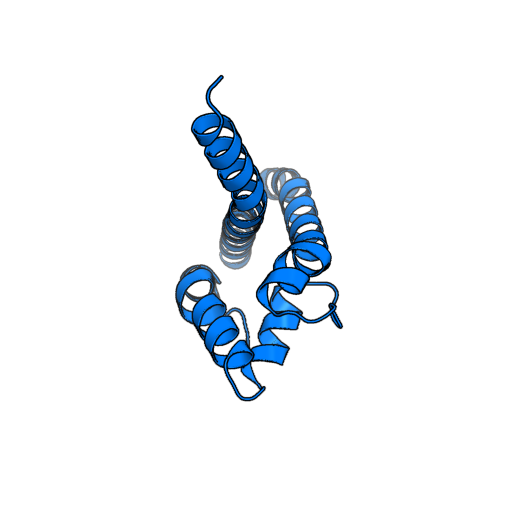00 95.12 89 LEU A N 1
ATOM 698 C CA . LEU A 1 89 ? 4.667 -9.420 14.640 1.00 95.12 89 LEU A CA 1
ATOM 699 C C . LEU A 1 89 ? 4.001 -9.251 16.012 1.00 95.12 89 LEU A C 1
ATOM 701 O O . LEU A 1 89 ? 4.584 -9.641 17.022 1.00 95.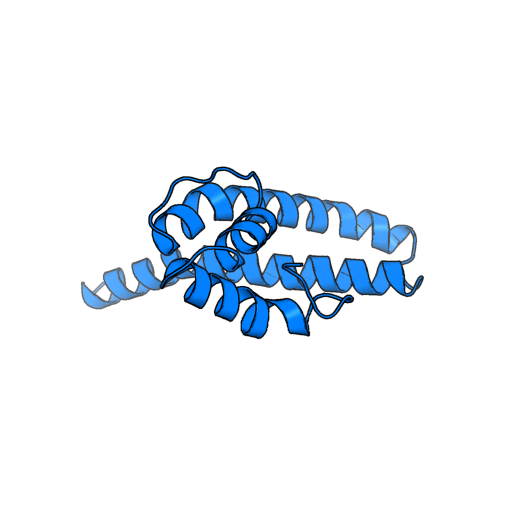12 89 LEU A O 1
ATOM 705 N N . GLU A 1 90 ? 2.811 -8.651 16.061 1.00 94.44 90 GLU A N 1
ATOM 706 C CA . GLU A 1 90 ? 2.027 -8.495 17.284 1.00 94.44 90 GLU A CA 1
ATOM 707 C C . GLU A 1 90 ? 1.165 -9.738 17.559 1.00 94.44 90 GLU A C 1
ATOM 709 O O . GLU A 1 90 ? 1.099 -10.679 16.765 1.00 94.44 90 GLU A O 1
ATOM 714 N N . GLU A 1 91 ? 0.471 -9.729 18.696 1.00 94.56 91 GLU A N 1
ATOM 715 C CA . GLU A 1 91 ? -0.494 -10.761 19.0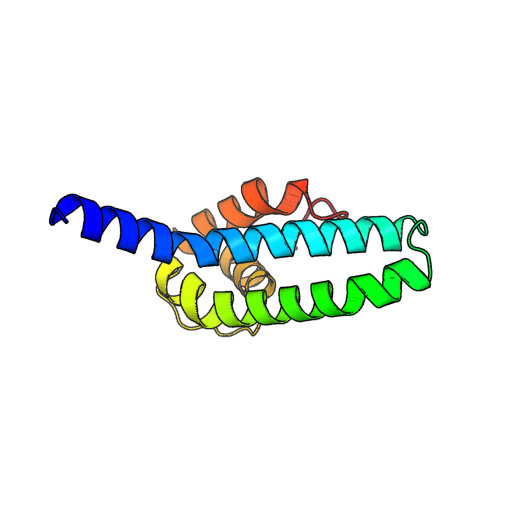72 1.00 94.56 91 GLU A CA 1
ATOM 716 C C . GLU A 1 91 ? -1.942 -10.267 18.911 1.00 94.56 91 GLU A C 1
ATOM 718 O O . GLU A 1 91 ? -2.257 -9.082 19.059 1.00 94.56 91 GLU A O 1
ATOM 723 N N . GLY A 1 92 ? -2.856 -11.204 18.653 1.00 96.38 92 GLY A N 1
ATOM 724 C CA . GLY A 1 92 ? -4.297 -10.961 18.600 1.00 96.38 92 GLY A CA 1
ATOM 725 C C . GLY A 1 92 ? -4.827 -10.569 17.219 1.00 96.38 92 GLY A C 1
ATOM 726 O O . GLY A 1 92 ? -4.146 -10.659 16.202 1.00 96.38 92 GLY A O 1
ATOM 727 N N . TRP A 1 93 ? -6.076 -10.101 17.189 1.00 97.62 93 TRP A N 1
ATOM 728 C CA . TRP A 1 93 ? -6.856 -9.981 15.948 1.00 97.62 93 TRP A CA 1
ATOM 729 C C . TRP A 1 93 ? -6.256 -9.037 14.894 1.00 97.62 93 TRP A C 1
ATOM 731 O O . TRP A 1 93 ? -6.532 -9.190 13.706 1.00 97.62 93 TRP A O 1
ATOM 741 N N . ARG A 1 94 ? -5.452 -8.045 15.308 1.00 97.31 94 ARG A N 1
ATOM 742 C CA . ARG A 1 94 ? -4.757 -7.145 14.373 1.00 97.31 94 ARG A CA 1
ATOM 743 C C . ARG A 1 94 ? -3.686 -7.888 13.589 1.00 97.31 94 ARG A C 1
ATOM 745 O O . ARG A 1 94 ? -3.566 -7.657 12.389 1.00 97.31 94 ARG A O 1
ATOM 752 N N . SER A 1 95 ? -2.963 -8.778 14.264 1.00 97.50 95 SER A N 1
ATOM 753 C CA . SER A 1 95 ? -1.969 -9.656 13.655 1.00 97.50 95 SER A CA 1
ATOM 754 C C . SER A 1 95 ? -2.638 -10.650 12.713 1.00 97.50 95 SER A C 1
ATOM 756 O O . SER A 1 95 ? -2.235 -10.746 11.558 1.00 97.50 95 SER A O 1
ATOM 758 N N . ASP A 1 96 ? -3.750 -11.268 13.131 1.00 97.31 96 ASP A N 1
ATOM 759 C CA . ASP A 1 96 ? -4.527 -12.175 12.272 1.00 97.31 96 ASP A CA 1
ATOM 760 C C . ASP A 1 96 ? -5.015 -11.475 10.992 1.00 97.31 96 ASP A C 1
ATOM 762 O O . ASP A 1 96 ? -4.872 -11.997 9.884 1.00 97.31 96 ASP A O 1
ATOM 766 N N . LEU A 1 97 ? -5.561 -10.260 11.125 1.00 97.38 97 LEU A N 1
ATOM 767 C CA . LEU A 1 97 ? -6.042 -9.476 9.989 1.00 97.38 97 LEU A CA 1
ATOM 768 C C . LEU A 1 97 ? -4.897 -9.000 9.087 1.00 97.38 97 LEU A C 1
ATOM 770 O O . LEU A 1 97 ? -5.014 -9.077 7.864 1.00 97.38 97 LEU A O 1
ATOM 774 N N . ALA A 1 98 ? -3.795 -8.512 9.661 1.00 96.75 98 ALA A N 1
ATOM 775 C CA . ALA A 1 98 ? -2.618 -8.126 8.891 1.00 96.75 98 ALA A CA 1
ATOM 776 C C . ALA A 1 98 ? -2.032 -9.336 8.148 1.00 96.75 98 ALA A C 1
ATOM 778 O O . ALA A 1 98 ? -1.711 -9.233 6.965 1.00 96.75 98 ALA A O 1
ATOM 779 N N . GLY A 1 99 ? -1.989 -10.496 8.807 1.00 96.62 99 GLY A N 1
ATOM 780 C CA . GLY A 1 99 ? -1.579 -11.774 8.240 1.00 96.62 99 GLY A CA 1
ATOM 781 C C . GLY A 1 99 ? -2.443 -12.175 7.049 1.00 96.62 99 GLY A C 1
ATOM 782 O O . GLY A 1 99 ? -1.892 -12.460 5.989 1.00 96.62 99 GLY A O 1
ATOM 783 N N . PHE A 1 100 ? -3.772 -12.106 7.179 1.00 96.25 100 PHE A N 1
ATOM 784 C CA . PHE A 1 100 ? -4.711 -12.337 6.074 1.00 96.25 100 PHE A CA 1
ATOM 785 C C . PHE A 1 100 ? -4.472 -11.376 4.903 1.00 96.25 100 PHE A C 1
ATOM 787 O O . PHE A 1 100 ? -4.334 -11.804 3.760 1.00 96.25 100 PHE A O 1
ATOM 794 N N . ILE A 1 101 ? -4.368 -10.068 5.165 1.00 95.81 101 ILE A N 1
ATOM 795 C CA . ILE A 1 101 ? -4.130 -9.077 4.105 1.00 95.81 101 ILE A CA 1
ATOM 796 C C . ILE A 1 101 ? -2.824 -9.402 3.368 1.00 95.81 101 ILE A C 1
ATOM 798 O O . ILE A 1 101 ? -2.802 -9.471 2.140 1.00 95.81 101 ILE A O 1
ATOM 802 N N . CYS A 1 102 ? -1.740 -9.646 4.101 1.00 95.25 102 CYS A N 1
ATOM 803 C CA . CYS A 1 102 ? -0.448 -9.966 3.511 1.00 95.25 102 CYS A CA 1
ATOM 804 C C . CYS A 1 102 ? -0.485 -11.283 2.725 1.00 95.25 102 CYS A C 1
ATOM 806 O O . CYS A 1 102 ? -0.062 -11.309 1.569 1.00 95.25 102 CYS A O 1
ATOM 808 N N . ALA A 1 103 ? -1.001 -12.360 3.319 1.00 94.56 103 ALA A N 1
ATOM 809 C CA . ALA A 1 103 ? -0.999 -13.693 2.728 1.00 94.56 103 ALA A CA 1
ATOM 810 C C . ALA A 1 103 ? -1.922 -13.802 1.508 1.00 94.56 103 ALA A C 1
ATOM 812 O O . ALA A 1 103 ? -1.490 -14.304 0.469 1.00 94.56 103 ALA A O 1
ATOM 813 N N . ASP A 1 104 ? -3.151 -13.297 1.616 1.00 94.12 104 ASP A N 1
ATOM 814 C CA . ASP A 1 104 ? -4.213 -13.559 0.644 1.00 94.12 104 ASP A CA 1
ATOM 815 C C . ASP A 1 104 ? -4.417 -12.420 -0.362 1.00 94.12 104 ASP A C 1
ATOM 817 O O . ASP A 1 104 ? -4.837 -12.670 -1.493 1.00 94.12 104 ASP A O 1
ATOM 821 N N . LEU A 1 105 ? -4.108 -11.168 0.002 1.00 94.50 105 LEU A N 1
ATOM 822 C CA . LEU A 1 105 ? -4.347 -10.014 -0.880 1.00 94.50 105 LEU A CA 1
ATOM 823 C C . LEU A 1 105 ? -3.082 -9.474 -1.552 1.00 94.50 105 LEU A C 1
ATOM 825 O O . LEU A 1 105 ? -3.194 -8.854 -2.615 1.00 94.50 105 LEU A O 1
ATOM 829 N N . LEU A 1 106 ? -1.901 -9.679 -0.953 1.00 95.19 106 LEU A N 1
ATOM 830 C CA . LEU A 1 106 ? -0.656 -9.040 -1.396 1.00 95.19 106 LEU A CA 1
ATOM 831 C C . LEU A 1 106 ? 0.380 -10.046 -1.923 1.00 95.19 106 LEU A C 1
ATOM 833 O O . LEU A 1 106 ? 0.847 -9.911 -3.053 1.00 95.19 106 LEU A O 1
ATOM 837 N N . ASN A 1 107 ? 0.725 -11.087 -1.163 1.00 93.44 107 ASN A N 1
ATOM 838 C CA . ASN A 1 107 ? 1.873 -11.959 -1.455 1.00 93.44 107 ASN A CA 1
ATOM 839 C C . ASN A 1 107 ? 1.864 -12.582 -2.859 1.00 93.44 107 ASN A C 1
ATOM 841 O O . ASN A 1 107 ? 2.920 -12.681 -3.479 1.00 93.44 107 ASN A O 1
ATOM 845 N N . ALA A 1 108 ? 0.693 -12.942 -3.391 1.00 93.19 108 ALA A N 1
ATOM 846 C CA . ALA A 1 108 ? 0.562 -13.491 -4.744 1.00 93.19 108 ALA A CA 1
ATOM 847 C C . ALA A 1 108 ? 1.023 -12.523 -5.855 1.00 93.19 108 ALA A C 1
ATOM 849 O O . ALA A 1 108 ? 1.344 -12.948 -6.969 1.00 93.19 108 ALA A O 1
ATOM 850 N N . PHE A 1 109 ? 1.054 -11.219 -5.574 1.00 93.56 109 PHE A N 1
ATOM 851 C CA . PHE A 1 109 ? 1.350 -10.178 -6.552 1.00 93.56 109 PHE A CA 1
ATOM 852 C C . PHE A 1 109 ? 2.718 -9.521 -6.344 1.00 93.56 109 PHE A C 1
ATOM 854 O O . PHE A 1 109 ? 3.278 -9.010 -7.318 1.00 93.56 109 PHE A O 1
ATOM 861 N N . ASP A 1 110 ? 3.307 -9.585 -5.146 1.00 90.94 110 ASP A N 1
ATOM 862 C CA . ASP A 1 110 ? 4.685 -9.133 -4.940 1.00 90.94 110 ASP A CA 1
ATOM 863 C C . ASP A 1 110 ? 5.682 -10.094 -5.625 1.00 90.94 110 ASP A C 1
ATOM 865 O O . ASP A 1 110 ? 5.622 -11.303 -5.403 1.00 90.94 110 ASP A O 1
ATOM 869 N N . PRO A 1 111 ? 6.636 -9.600 -6.438 1.00 88.12 111 PRO A N 1
ATOM 870 C CA . PRO A 1 111 ? 7.649 -10.439 -7.090 1.00 88.12 111 PRO A CA 1
ATOM 871 C C . PRO A 1 111 ? 8.483 -11.316 -6.144 1.00 88.12 111 PRO A C 1
ATOM 873 O O . PRO A 1 111 ? 8.990 -12.350 -6.567 1.00 88.12 111 PRO A O 1
ATOM 876 N N . SER A 1 112 ? 8.641 -10.915 -4.882 1.00 86.00 112 SER A N 1
ATOM 877 C CA . SER A 1 112 ? 9.357 -11.693 -3.864 1.00 86.00 112 SER A CA 1
ATOM 878 C C . SER A 1 112 ? 8.534 -12.852 -3.287 1.00 86.00 112 SER A C 1
ATOM 880 O O . SER A 1 112 ? 9.078 -13.686 -2.561 1.00 86.00 112 SER A O 1
ATOM 882 N N . GLY A 1 113 ? 7.224 -12.885 -3.555 1.00 83.44 113 GLY A N 1
ATOM 883 C CA . GLY A 1 113 ? 6.270 -13.809 -2.941 1.00 83.44 113 GLY A CA 1
ATOM 884 C C . GLY A 1 113 ? 6.012 -13.547 -1.456 1.00 83.44 113 GLY A C 1
ATOM 885 O O . GLY A 1 113 ? 5.286 -14.308 -0.821 1.00 83.44 113 GLY A O 1
ATOM 886 N N . ASN A 1 114 ? 6.615 -12.507 -0.871 1.00 83.62 114 ASN A N 1
ATOM 887 C CA . ASN A 1 114 ? 6.389 -12.148 0.519 1.00 83.62 114 ASN A CA 1
ATOM 888 C C . ASN A 1 114 ? 6.526 -10.636 0.722 1.00 83.62 114 ASN A C 1
ATOM 890 O O . ASN A 1 114 ? 7.618 -10.106 0.918 1.00 83.62 114 ASN A O 1
ATOM 894 N N . HIS A 1 115 ? 5.386 -9.959 0.641 1.00 82.75 115 HIS A N 1
ATOM 895 C CA . HIS A 1 115 ? 5.290 -8.510 0.634 1.00 82.75 115 HIS A CA 1
ATOM 896 C C . HIS A 1 115 ? 5.533 -7.880 2.011 1.00 82.75 115 HIS A C 1
ATOM 898 O O . HIS A 1 115 ? 6.067 -6.778 2.089 1.00 82.75 115 HIS A O 1
ATOM 904 N N . CYS A 1 116 ? 5.154 -8.578 3.085 1.00 84.12 116 CYS A N 1
ATOM 905 C CA . CYS A 1 116 ? 5.192 -8.064 4.456 1.00 84.12 116 CYS A CA 1
ATOM 906 C C . CYS A 1 116 ? 6.340 -8.657 5.292 1.00 84.12 116 CYS A C 1
ATOM 908 O O . CYS A 1 116 ? 6.191 -8.811 6.497 1.00 84.12 116 CYS A O 1
ATOM 910 N N . LYS A 1 117 ? 7.461 -9.020 4.663 1.00 70.25 117 LYS A N 1
ATOM 911 C CA . LYS A 1 117 ? 8.678 -9.484 5.351 1.00 70.25 117 LYS A CA 1
ATOM 912 C C . LYS A 1 117 ? 9.493 -8.352 5.953 1.00 70.25 117 LYS A C 1
ATOM 914 O O . LYS A 1 117 ? 9.504 -7.267 5.333 1.00 70.25 117 LYS A O 1
#